Protein AF-A0A2G5SRI3-F1 (afdb_monomer_lite)

pLDDT: mean 70.58, std 17.35, range [38.19, 96.06]

Radius of gyration: 27.41 Å; chains: 1; bounding box: 46×34×73 Å

Organism: NCBI:txid1611254

Sequence (101 aa):
MFGSMLINTPIVSVFPIVNSIFPPIFFVPFVFTQVVFGIYLYRHMPETRGLAVYDIIESMDKEVESRAASIIDEKLPLIRNRVCQFVPFVSIKLELYRPEL

Structure (mmCIF, N/CA/C/O backbone):
data_AF-A0A2G5SRI3-F1
#
_entry.id   AF-A0A2G5SRI3-F1
#
loop_
_atom_site.group_PDB
_atom_site.id
_atom_site.type_symbol
_atom_site.label_atom_id
_atom_site.label_alt_id
_atom_site.label_comp_id
_atom_site.label_asym_id
_atom_site.label_entity_id
_atom_site.label_seq_id
_atom_site.pdbx_PDB_ins_code
_atom_site.Cartn_x
_atom_site.Cartn_y
_atom_site.Cartn_z
_atom_site.occupancy
_atom_site.B_iso_or_equiv
_atom_site.auth_seq_id
_atom_site.auth_comp_id
_atom_site.auth_asym_id
_atom_site.auth_atom_id
_atom_site.pdbx_PDB_model_num
ATOM 1 N N . MET A 1 1 ? -11.674 22.384 -12.699 1.00 60.34 1 MET A N 1
ATOM 2 C CA . MET A 1 1 ? -11.547 21.758 -14.036 1.00 60.34 1 MET A CA 1
ATOM 3 C C . MET A 1 1 ? -10.152 21.947 -14.646 1.00 60.34 1 MET A C 1
ATOM 5 O O . MET A 1 1 ? -9.566 20.967 -15.076 1.00 60.34 1 MET A O 1
ATOM 9 N N . PHE A 1 2 ? -9.561 23.150 -14.619 1.00 65.69 2 PHE A N 1
ATOM 10 C CA . PHE A 1 2 ? -8.200 23.376 -15.146 1.00 65.69 2 PHE A CA 1
ATOM 11 C C . PHE A 1 2 ? -7.070 22.746 -14.308 1.00 65.69 2 PHE A C 1
ATOM 13 O O . PHE A 1 2 ? -6.106 22.236 -14.870 1.00 65.69 2 PHE A O 1
ATOM 20 N N . GLY A 1 3 ? -7.208 22.699 -12.976 1.00 67.62 3 GLY A N 1
ATOM 21 C CA . GLY A 1 3 ? -6.209 22.069 -12.097 1.00 67.62 3 GLY A CA 1
ATOM 22 C C . GLY A 1 3 ? -6.046 20.562 -12.331 1.00 67.62 3 GLY A C 1
ATOM 23 O O . GLY A 1 3 ? -4.928 20.063 -12.385 1.00 67.62 3 GLY A O 1
ATOM 24 N N . SER A 1 4 ? -7.146 19.839 -12.568 1.00 67.81 4 SER A N 1
ATOM 25 C CA . SER A 1 4 ? -7.092 18.414 -12.915 1.00 67.81 4 SER A CA 1
ATOM 26 C C . SER A 1 4 ? -6.472 18.185 -14.293 1.00 67.81 4 SER A C 1
ATOM 28 O O . SER A 1 4 ? -5.742 17.218 -14.468 1.00 67.81 4 SER A O 1
ATOM 30 N N . MET A 1 5 ? -6.697 19.068 -15.269 1.00 68.25 5 MET A N 1
ATOM 31 C CA . MET A 1 5 ? -6.026 18.974 -16.572 1.00 68.25 5 MET A CA 1
ATOM 32 C C . MET A 1 5 ? -4.512 19.185 -16.437 1.00 68.25 5 MET A C 1
ATOM 34 O O . MET A 1 5 ? -3.747 18.383 -16.962 1.00 68.25 5 MET A O 1
ATOM 38 N N . LEU A 1 6 ? -4.067 20.179 -15.664 1.00 70.81 6 LEU A N 1
ATOM 39 C CA . LEU A 1 6 ? -2.641 20.447 -15.423 1.00 70.81 6 LEU A CA 1
ATOM 40 C C . LEU A 1 6 ? -1.897 19.274 -14.772 1.00 70.81 6 LEU A C 1
ATOM 42 O O . LEU A 1 6 ? -0.752 19.017 -15.126 1.00 70.81 6 LEU A O 1
ATOM 46 N N . ILE A 1 7 ? -2.546 18.546 -13.861 1.00 71.88 7 ILE A N 1
ATOM 47 C CA . ILE A 1 7 ? -1.942 17.388 -13.183 1.00 71.88 7 ILE A CA 1
ATOM 48 C C . ILE A 1 7 ? -1.926 16.152 -14.096 1.00 71.88 7 ILE A C 1
ATOM 50 O O . ILE A 1 7 ? -0.952 15.406 -14.107 1.00 71.88 7 ILE A O 1
ATOM 54 N N . ASN A 1 8 ? -2.976 15.942 -14.895 1.00 71.75 8 ASN A N 1
ATOM 55 C CA . ASN A 1 8 ? -3.091 14.751 -15.743 1.00 71.75 8 ASN A CA 1
ATOM 56 C C . ASN A 1 8 ? -2.276 14.843 -17.045 1.00 71.75 8 ASN A C 1
ATOM 58 O O . ASN A 1 8 ? -1.768 13.831 -17.523 1.00 71.75 8 ASN A O 1
ATOM 62 N N . THR A 1 9 ? -2.111 16.041 -17.612 1.00 75.62 9 THR A N 1
ATOM 63 C CA . THR A 1 9 ? -1.392 16.247 -18.884 1.00 75.62 9 THR A CA 1
ATOM 64 C C . THR A 1 9 ? 0.059 15.734 -18.877 1.00 75.62 9 THR A C 1
ATOM 66 O O . THR A 1 9 ? 0.416 15.017 -19.812 1.00 75.62 9 THR A O 1
ATOM 69 N N . PRO A 1 10 ? 0.905 16.023 -17.864 1.00 74.75 10 PRO A N 1
ATOM 70 C CA . PRO A 1 10 ? 2.279 15.517 -17.840 1.00 74.75 10 PRO A CA 1
ATOM 71 C C . PRO A 1 10 ? 2.344 13.998 -17.643 1.00 74.75 10 PRO A C 1
ATOM 73 O O . PRO A 1 10 ? 3.248 13.351 -18.156 1.00 74.75 10 PRO A O 1
ATOM 76 N N . ILE A 1 11 ? 1.376 13.403 -16.942 1.00 75.69 11 ILE A N 1
ATOM 77 C CA . ILE A 1 11 ? 1.328 11.951 -16.729 1.00 75.69 11 ILE A CA 1
ATOM 78 C C . ILE A 1 11 ? 1.057 11.240 -18.058 1.00 75.69 11 ILE A C 1
ATOM 80 O O . ILE A 1 11 ? 1.763 10.298 -18.414 1.00 75.69 11 ILE A O 1
ATOM 84 N N . VAL A 1 12 ? 0.075 11.726 -18.821 1.00 77.75 12 VAL A N 1
ATOM 85 C CA . VAL A 1 12 ? -0.308 11.138 -20.113 1.00 77.75 12 VAL A CA 1
ATOM 86 C C . VAL A 1 12 ? 0.789 11.319 -21.168 1.00 77.75 12 VAL A C 1
ATOM 88 O O . VAL A 1 12 ? 0.994 10.423 -21.984 1.00 77.75 12 VAL A O 1
ATOM 91 N N . SER A 1 13 ? 1.527 12.435 -21.149 1.00 81.31 13 SER A N 1
ATOM 92 C CA . SER A 1 13 ? 2.602 12.683 -22.119 1.00 81.31 13 SER A CA 1
ATOM 93 C C . SER A 1 13 ? 3.910 11.952 -21.798 1.00 81.31 13 SER A C 1
ATOM 95 O O . SER A 1 13 ? 4.615 11.541 -22.718 1.00 81.31 13 SER A O 1
ATOM 97 N N . VAL A 1 14 ? 4.236 11.747 -20.517 1.00 81.44 14 VAL A N 1
ATOM 98 C CA . VAL A 1 14 ? 5.482 11.085 -20.085 1.00 81.44 14 VAL A CA 1
ATOM 99 C C . VAL A 1 14 ? 5.357 9.559 -20.089 1.00 81.44 14 VAL A C 1
ATOM 101 O O . VAL A 1 14 ? 6.333 8.860 -20.366 1.00 81.44 14 VAL A O 1
ATOM 104 N N . PHE A 1 15 ? 4.157 9.025 -19.846 1.00 81.12 15 PHE A N 1
ATOM 105 C CA . PHE A 1 15 ? 3.892 7.585 -19.834 1.00 81.12 15 PHE A CA 1
ATOM 106 C C . PHE A 1 15 ? 4.417 6.811 -21.064 1.00 81.12 15 PHE A C 1
ATOM 108 O O . PHE A 1 15 ? 5.129 5.825 -20.858 1.00 81.12 15 PHE A O 1
ATOM 115 N N . PRO A 1 16 ? 4.152 7.216 -22.326 1.00 81.56 16 PRO A N 1
ATOM 116 C CA . PRO A 1 16 ? 4.650 6.477 -23.490 1.00 81.56 16 PRO A CA 1
ATOM 117 C C . PRO A 1 16 ? 6.183 6.430 -23.561 1.00 81.56 16 PRO A C 1
ATOM 119 O O . PRO A 1 16 ? 6.739 5.424 -23.996 1.00 81.56 16 PRO A O 1
ATOM 122 N N . ILE A 1 17 ? 6.873 7.471 -23.082 1.00 81.75 17 ILE A N 1
ATOM 123 C CA . ILE A 1 17 ? 8.340 7.530 -23.052 1.00 81.75 17 ILE A CA 1
ATOM 124 C C . ILE A 1 17 ? 8.878 6.522 -22.031 1.00 81.75 17 ILE A C 1
ATOM 126 O O . ILE A 1 17 ? 9.717 5.689 -22.368 1.00 81.75 17 ILE A O 1
ATOM 130 N N . VAL A 1 18 ? 8.349 6.530 -20.806 1.00 78.69 18 VAL A N 1
ATOM 131 C CA . VAL A 1 18 ? 8.767 5.594 -19.746 1.00 78.69 18 VAL A CA 1
ATOM 132 C C . VAL A 1 18 ? 8.481 4.144 -20.143 1.00 78.69 18 VAL A C 1
ATOM 134 O O . VAL A 1 18 ? 9.340 3.277 -19.978 1.00 78.69 18 VAL A O 1
ATOM 137 N N . ASN A 1 19 ? 7.312 3.890 -20.734 1.00 80.31 19 ASN A N 1
ATOM 138 C CA . ASN A 1 19 ? 6.924 2.563 -21.206 1.00 80.31 19 ASN A CA 1
ATOM 139 C C . ASN A 1 19 ? 7.815 2.056 -22.355 1.00 80.31 19 ASN A C 1
ATOM 141 O O . ASN A 1 19 ? 8.017 0.854 -22.483 1.00 80.31 19 ASN A O 1
ATOM 145 N N . SER A 1 20 ? 8.374 2.953 -23.174 1.00 82.12 20 SER A N 1
ATOM 146 C CA . SER A 1 20 ? 9.299 2.575 -24.252 1.00 82.12 20 SER A CA 1
ATOM 147 C C . SER A 1 20 ? 10.698 2.193 -23.750 1.00 82.12 20 SER A C 1
ATOM 149 O O . SER A 1 20 ? 11.358 1.360 -24.365 1.00 82.12 20 SER A O 1
ATOM 151 N N . ILE A 1 21 ? 11.135 2.765 -22.621 1.00 83.38 21 ILE A N 1
ATOM 152 C CA . ILE A 1 21 ? 12.464 2.525 -22.035 1.00 83.38 21 ILE A CA 1
ATOM 153 C C . ILE A 1 21 ? 12.453 1.279 -21.135 1.00 83.38 21 ILE A C 1
ATOM 155 O O . ILE A 1 21 ? 13.428 0.531 -21.115 1.00 83.38 21 ILE A O 1
ATOM 159 N N . PHE A 1 22 ? 11.351 1.029 -20.415 1.00 79.50 22 PHE A N 1
ATOM 160 C CA . PHE A 1 22 ? 11.231 -0.076 -19.452 1.00 79.50 22 PHE A CA 1
ATOM 161 C C . PHE A 1 22 ? 9.998 -0.987 -19.653 1.00 79.50 22 PHE A C 1
ATOM 163 O O . PHE A 1 22 ? 9.248 -1.224 -18.695 1.00 79.50 22 PHE A O 1
ATOM 170 N N . PRO A 1 23 ? 9.753 -1.552 -20.848 1.00 72.12 23 PRO A N 1
ATOM 171 C CA . PRO A 1 23 ? 8.698 -2.552 -20.999 1.00 72.12 23 PRO A CA 1
ATOM 172 C C . PRO A 1 23 ? 9.153 -3.903 -20.410 1.00 72.12 23 PRO A C 1
ATOM 174 O O . PRO A 1 23 ? 10.345 -4.209 -20.460 1.00 72.12 23 PRO A O 1
ATOM 177 N N . PRO A 1 24 ? 8.276 -4.796 -19.906 1.00 70.19 24 PRO A N 1
ATOM 178 C CA . PRO A 1 24 ? 7.068 -4.633 -19.075 1.00 70.19 24 PRO A CA 1
ATOM 179 C C . PRO A 1 24 ? 7.384 -4.410 -17.574 1.00 70.19 24 PRO A C 1
ATOM 181 O O . PRO A 1 24 ? 6.497 -4.448 -16.720 1.00 70.19 24 PRO A O 1
ATOM 184 N N . ILE A 1 25 ? 8.661 -4.216 -17.232 1.00 82.31 25 ILE A N 1
ATOM 185 C CA . ILE A 1 25 ? 9.166 -4.194 -15.850 1.00 82.31 25 ILE A CA 1
ATOM 186 C C . ILE A 1 25 ? 8.607 -3.010 -15.048 1.00 82.31 25 ILE A C 1
ATOM 188 O O . ILE A 1 25 ? 8.434 -3.124 -13.836 1.00 82.31 25 ILE A O 1
ATOM 192 N N . PHE A 1 26 ? 8.240 -1.909 -15.712 1.00 83.62 26 PHE A N 1
ATOM 193 C CA . PHE A 1 26 ? 7.600 -0.755 -15.072 1.00 83.62 26 PHE A CA 1
ATOM 194 C C . PHE A 1 26 ? 6.370 -1.122 -14.216 1.00 83.62 26 PHE A C 1
ATOM 196 O O . PHE A 1 26 ? 6.110 -0.480 -13.200 1.00 83.62 26 PHE A O 1
ATOM 203 N N . PHE A 1 27 ? 5.634 -2.180 -14.574 1.00 85.31 27 PHE A N 1
ATOM 204 C CA . PHE A 1 27 ? 4.430 -2.604 -13.853 1.00 85.31 27 PHE A CA 1
ATOM 205 C C . PHE A 1 27 ? 4.710 -3.472 -12.620 1.00 85.31 27 PHE A C 1
ATOM 207 O O . PHE A 1 27 ? 3.836 -3.618 -11.767 1.00 85.31 27 PHE A O 1
ATOM 214 N N . VAL A 1 28 ? 5.917 -4.025 -12.481 1.00 88.75 28 VAL A N 1
ATOM 215 C CA . VAL A 1 28 ? 6.298 -4.910 -11.367 1.00 88.75 28 VAL A CA 1
ATOM 216 C C . VAL A 1 28 ? 6.037 -4.296 -9.985 1.00 88.75 28 VAL A C 1
ATOM 218 O O . VAL A 1 28 ? 5.406 -4.973 -9.171 1.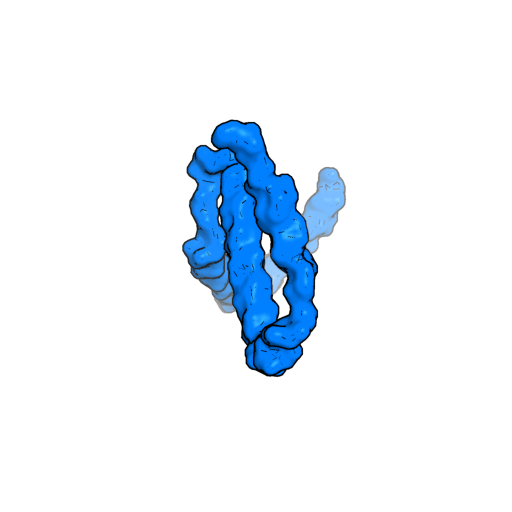00 88.75 28 VAL A O 1
ATOM 221 N N . PRO A 1 29 ? 6.431 -3.041 -9.681 1.00 89.62 29 PRO A N 1
ATOM 222 C CA . PRO A 1 29 ? 6.120 -2.447 -8.382 1.00 89.62 29 PRO A CA 1
ATOM 223 C C . PRO A 1 29 ? 4.613 -2.298 -8.143 1.00 89.62 29 PRO A C 1
ATOM 225 O O . PRO A 1 29 ? 4.171 -2.477 -7.014 1.00 89.62 29 PRO A O 1
ATOM 228 N N . PHE A 1 30 ? 3.813 -2.029 -9.180 1.00 89.75 30 PHE A N 1
ATOM 229 C CA . PHE A 1 30 ? 2.354 -1.925 -9.055 1.00 89.75 30 PHE A CA 1
ATOM 230 C C . PHE A 1 30 ? 1.702 -3.278 -8.769 1.00 89.75 30 PHE A C 1
ATOM 232 O O . PHE A 1 30 ? 0.831 -3.377 -7.911 1.00 89.75 30 PHE A O 1
ATOM 239 N N . VAL A 1 31 ? 2.153 -4.336 -9.445 1.00 92.69 31 VAL A N 1
ATOM 240 C CA . VAL A 1 31 ? 1.679 -5.699 -9.172 1.00 92.69 31 VAL A CA 1
ATOM 241 C C . VAL A 1 31 ? 2.072 -6.116 -7.756 1.00 92.69 31 VAL A C 1
ATOM 243 O O . VAL A 1 31 ? 1.252 -6.662 -7.020 1.00 92.69 31 VAL A O 1
ATOM 246 N N . PHE A 1 32 ? 3.303 -5.813 -7.340 1.00 94.62 32 PHE A N 1
ATOM 247 C CA . PHE A 1 32 ? 3.775 -6.119 -5.995 1.00 94.62 32 PHE A CA 1
ATOM 248 C C . PHE A 1 32 ? 2.949 -5.402 -4.923 1.00 94.62 32 PHE A C 1
ATOM 250 O O . PHE A 1 32 ? 2.470 -6.046 -3.990 1.00 94.62 32 PHE A O 1
ATOM 257 N N . THR A 1 33 ? 2.727 -4.092 -5.064 1.00 95.12 33 THR A N 1
ATOM 258 C CA . THR A 1 33 ? 1.903 -3.346 -4.106 1.00 95.12 33 THR A CA 1
ATOM 259 C C . THR A 1 33 ? 0.471 -3.862 -4.100 1.00 95.12 33 THR A C 1
ATOM 261 O O . THR A 1 33 ? -0.070 -4.074 -3.022 1.00 95.12 33 THR A O 1
ATOM 264 N N . GLN A 1 34 ? -0.126 -4.157 -5.256 1.00 93.00 34 GLN A N 1
ATOM 265 C CA . GLN A 1 34 ? -1.478 -4.712 -5.328 1.00 93.00 34 GLN A CA 1
ATOM 266 C C . GLN A 1 34 ? -1.604 -6.047 -4.581 1.00 93.00 34 GLN A C 1
ATOM 268 O O . GLN A 1 34 ? -2.578 -6.249 -3.857 1.00 93.00 34 GLN A O 1
ATOM 273 N N . VAL A 1 35 ? -0.618 -6.940 -4.706 1.00 96.06 35 VAL A N 1
ATOM 274 C CA . VAL A 1 35 ? -0.605 -8.215 -3.973 1.00 96.06 35 VAL A CA 1
ATOM 275 C C . VAL A 1 35 ? -0.443 -7.978 -2.471 1.00 96.06 35 VAL A C 1
ATOM 277 O O . VAL A 1 35 ? -1.211 -8.529 -1.683 1.00 96.06 35 VAL A O 1
ATOM 280 N N . VAL A 1 36 ? 0.503 -7.128 -2.061 1.00 95.94 36 VAL A N 1
ATOM 281 C CA . VAL A 1 36 ? 0.738 -6.814 -0.641 1.00 95.94 36 VAL A CA 1
ATOM 282 C C . VAL A 1 36 ? -0.496 -6.173 -0.005 1.00 95.94 36 VAL A C 1
ATOM 284 O O . VAL A 1 36 ? -0.942 -6.624 1.048 1.00 95.94 36 VAL A O 1
ATOM 287 N N . PHE A 1 37 ? -1.088 -5.168 -0.653 1.00 95.44 37 PHE A N 1
ATOM 288 C CA . PHE A 1 37 ? -2.307 -4.518 -0.176 1.00 95.44 37 PHE A CA 1
ATOM 289 C C . PHE A 1 37 ? -3.502 -5.470 -0.183 1.00 95.44 37 PHE A C 1
ATOM 291 O O . PHE A 1 37 ? -4.274 -5.463 0.771 1.00 95.44 37 PHE A O 1
ATOM 298 N N . GLY A 1 38 ? -3.640 -6.321 -1.201 1.00 93.38 3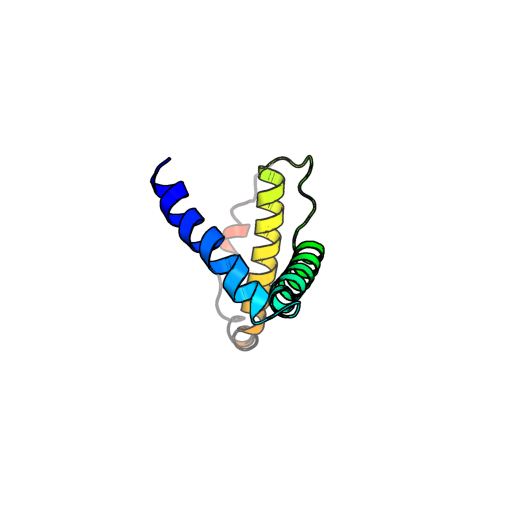8 GLY A N 1
ATOM 299 C CA . GLY A 1 38 ? -4.703 -7.323 -1.257 1.00 93.38 38 GLY A CA 1
ATOM 300 C C . GLY A 1 38 ? -4.638 -8.297 -0.081 1.00 93.38 38 GLY A C 1
ATOM 301 O O . GLY A 1 38 ? -5.638 -8.508 0.601 1.00 93.38 38 GLY A O 1
ATOM 302 N N . ILE A 1 39 ? -3.448 -8.832 0.214 1.00 94.31 39 ILE A N 1
ATOM 303 C CA . ILE A 1 39 ? -3.231 -9.722 1.366 1.00 94.31 39 ILE A CA 1
ATOM 304 C C . ILE A 1 39 ? -3.463 -8.975 2.684 1.00 94.31 39 ILE A C 1
ATOM 306 O O . ILE A 1 39 ? -4.094 -9.509 3.598 1.00 94.31 39 ILE A O 1
ATOM 310 N N . TYR A 1 40 ? -2.966 -7.742 2.791 1.00 93.94 40 TYR A N 1
ATOM 311 C CA . TYR A 1 40 ? -3.128 -6.922 3.986 1.00 93.94 40 TYR A CA 1
ATOM 312 C C . TYR A 1 40 ? -4.606 -6.676 4.301 1.00 93.94 40 TYR A C 1
ATOM 314 O O . TYR A 1 40 ? -5.047 -6.976 5.411 1.00 93.94 40 TYR A O 1
ATOM 322 N N . LEU A 1 41 ? -5.369 -6.198 3.313 1.00 91.12 41 LEU A N 1
ATOM 323 C CA . LEU A 1 41 ? -6.798 -5.925 3.449 1.00 91.12 41 LEU A CA 1
ATOM 324 C C . LEU A 1 41 ? -7.579 -7.200 3.744 1.00 91.12 41 LEU A C 1
ATOM 326 O O . LEU A 1 41 ? -8.389 -7.197 4.661 1.00 91.12 41 LEU A O 1
ATOM 330 N N . TYR A 1 42 ? -7.279 -8.306 3.058 1.00 89.06 42 TYR A N 1
ATOM 331 C CA . TYR A 1 42 ? -7.924 -9.590 3.335 1.00 89.06 42 TYR A CA 1
ATOM 332 C C . TYR A 1 42 ? -7.775 -10.026 4.800 1.00 89.06 42 TYR A C 1
ATOM 334 O O . TYR A 1 42 ? -8.678 -10.633 5.366 1.00 89.06 42 TYR A O 1
ATOM 342 N N . ARG A 1 43 ? -6.633 -9.725 5.428 1.00 88.44 43 ARG A N 1
ATOM 343 C CA . ARG A 1 43 ? -6.368 -10.133 6.811 1.00 88.44 43 ARG A CA 1
ATOM 344 C C . ARG A 1 43 ? -6.822 -9.117 7.862 1.00 88.44 43 ARG A C 1
ATOM 346 O O . ARG A 1 43 ? -7.118 -9.531 8.976 1.00 88.44 43 ARG A O 1
ATOM 353 N N . HIS A 1 44 ? -6.814 -7.824 7.546 1.00 85.75 44 HIS A N 1
ATOM 354 C CA . HIS A 1 44 ? -6.995 -6.753 8.538 1.00 85.75 44 HIS A CA 1
ATOM 355 C C . HIS A 1 44 ? -8.289 -5.960 8.365 1.00 85.7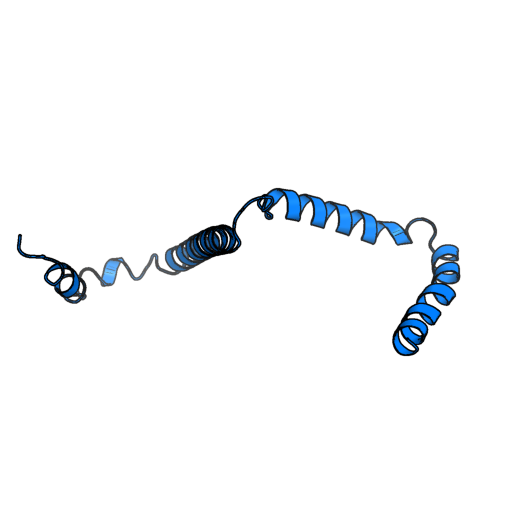5 44 HIS A C 1
ATOM 357 O O . HIS A 1 44 ? -8.638 -5.200 9.261 1.00 85.75 44 HIS A O 1
ATOM 363 N N . MET A 1 45 ? -8.981 -6.088 7.232 1.00 86.50 45 MET A N 1
ATOM 364 C CA . MET A 1 45 ? -10.224 -5.367 6.988 1.00 86.50 45 MET A CA 1
ATOM 365 C C . MET A 1 45 ? -11.412 -6.311 7.218 1.00 86.50 45 MET A C 1
ATOM 367 O O . MET A 1 45 ? -11.638 -7.202 6.396 1.00 86.50 45 MET A O 1
ATOM 371 N N . PRO A 1 46 ? -12.164 -6.155 8.324 1.00 80.56 46 PRO A N 1
ATOM 372 C CA . PRO A 1 46 ? -13.378 -6.929 8.539 1.00 80.56 46 PRO A CA 1
ATOM 373 C C . PRO A 1 46 ? -14.463 -6.521 7.532 1.00 80.56 46 PRO A C 1
ATOM 375 O O . PRO A 1 46 ? -14.497 -5.389 7.048 1.00 80.56 46 PRO A O 1
ATOM 378 N N . GLU A 1 47 ? -15.365 -7.450 7.220 1.00 82.81 47 GLU A N 1
ATOM 379 C CA . GLU A 1 47 ? -16.524 -7.183 6.366 1.00 82.81 47 GLU A CA 1
ATOM 380 C C . GLU A 1 47 ? -17.467 -6.195 7.068 1.00 82.81 47 GLU A C 1
ATOM 382 O O . GLU A 1 47 ? -17.991 -6.480 8.143 1.00 82.81 47 GLU A O 1
ATOM 387 N N . THR A 1 48 ? -17.690 -5.030 6.459 1.00 87.31 48 THR A N 1
ATOM 388 C CA . THR A 1 48 ? -18.526 -3.956 7.025 1.00 87.31 48 THR A CA 1
ATOM 389 C C . THR A 1 48 ? -19.911 -3.869 6.387 1.00 87.31 48 THR A C 1
ATOM 391 O O . THR A 1 48 ? -20.735 -3.042 6.784 1.00 87.31 48 THR A O 1
ATOM 394 N N . ARG A 1 49 ? -20.209 -4.709 5.386 1.00 83.69 49 ARG A N 1
ATOM 395 C CA . ARG A 1 49 ? -21.473 -4.639 4.652 1.00 83.69 49 ARG A CA 1
ATOM 396 C C . ARG A 1 49 ? -22.664 -5.014 5.535 1.00 83.69 49 ARG A C 1
ATOM 398 O O . ARG A 1 49 ? -22.790 -6.149 5.980 1.00 83.69 49 ARG A O 1
ATOM 405 N N . GLY A 1 50 ? -23.594 -4.071 5.690 1.00 80.69 50 GLY A N 1
ATOM 406 C CA . GLY A 1 50 ? -24.855 -4.272 6.415 1.00 80.69 50 GLY A CA 1
ATOM 407 C C . GLY A 1 50 ? -24.773 -4.021 7.921 1.00 80.69 50 GLY A C 1
ATOM 408 O O . GLY A 1 50 ? -25.783 -4.180 8.600 1.00 80.69 50 GLY A O 1
ATOM 409 N N . LEU A 1 51 ? -23.610 -3.604 8.431 1.00 81.94 51 LEU A N 1
ATOM 410 C CA . LEU A 1 51 ? -23.447 -3.180 9.819 1.00 81.94 51 LEU A CA 1
ATOM 411 C C . LEU A 1 51 ? -23.788 -1.695 9.972 1.00 81.94 51 LEU A C 1
ATOM 413 O O . LEU A 1 51 ? -23.499 -0.879 9.091 1.00 81.94 51 LEU A O 1
ATOM 417 N N . ALA A 1 52 ? -24.399 -1.339 11.102 1.00 83.88 52 ALA A N 1
ATOM 418 C CA . ALA A 1 52 ? -24.569 0.057 11.468 1.00 83.88 52 ALA A CA 1
ATOM 419 C C . ALA A 1 52 ? -23.201 0.678 11.794 1.00 83.88 52 ALA A C 1
ATOM 421 O O . ALA A 1 52 ? -22.304 0.011 12.306 1.00 83.88 52 ALA A O 1
ATOM 422 N N . VAL A 1 53 ? -23.041 1.976 11.522 1.00 81.94 53 VAL A N 1
ATOM 423 C CA . VAL A 1 53 ? -21.756 2.679 11.706 1.00 81.94 53 VAL A CA 1
ATOM 424 C C . VAL A 1 53 ? -21.246 2.577 13.150 1.00 81.94 53 VAL A C 1
ATOM 426 O O . VAL A 1 53 ? -20.047 2.417 13.360 1.00 81.94 53 VAL A O 1
ATOM 429 N N . TYR A 1 54 ? -22.149 2.616 14.136 1.00 82.62 54 TYR A N 1
ATOM 430 C CA . TYR A 1 54 ? -21.804 2.503 15.557 1.00 82.62 54 TYR A CA 1
ATOM 431 C C . TYR A 1 54 ? -21.202 1.141 15.916 1.00 82.62 54 TYR A C 1
ATOM 433 O O . TYR A 1 54 ? -20.196 1.099 16.618 1.00 82.62 54 TYR A O 1
ATOM 441 N N . ASP A 1 55 ? -21.747 0.056 15.365 1.00 79.00 55 ASP A N 1
ATOM 442 C CA . ASP A 1 55 ? -21.253 -1.301 15.623 1.00 79.00 55 ASP A CA 1
ATOM 443 C C . ASP A 1 55 ? -19.845 -1.500 15.038 1.00 79.00 55 ASP A C 1
ATOM 445 O O . ASP A 1 55 ? -18.998 -2.167 15.632 1.00 79.00 55 ASP A O 1
ATOM 449 N N . ILE A 1 56 ? -19.567 -0.874 13.886 1.00 84.00 56 ILE A N 1
ATOM 450 C CA . ILE A 1 56 ? -18.241 -0.899 13.255 1.00 84.00 56 ILE A CA 1
ATOM 451 C C . ILE A 1 56 ? -17.221 -0.194 14.156 1.00 84.00 56 ILE A C 1
ATOM 453 O O . ILE A 1 56 ? -16.181 -0.777 14.460 1.00 84.00 56 ILE A O 1
ATOM 457 N N . ILE A 1 57 ? -17.524 1.025 14.615 1.00 84.81 57 ILE A N 1
ATOM 458 C CA . ILE A 1 57 ? -16.617 1.810 15.469 1.00 84.81 57 ILE A CA 1
ATOM 459 C C . ILE A 1 57 ? -16.353 1.075 16.784 1.00 84.81 57 ILE A C 1
ATOM 461 O O . ILE A 1 57 ? -15.197 0.916 17.162 1.00 84.81 57 ILE A O 1
ATOM 465 N N . GLU A 1 58 ? -17.390 0.540 17.433 1.00 85.00 58 GLU A N 1
ATOM 466 C CA . GLU A 1 58 ? -17.226 -0.200 18.687 1.00 85.00 58 GLU A CA 1
ATOM 467 C C . GLU A 1 58 ? -16.351 -1.454 18.509 1.00 85.00 58 GLU A C 1
ATOM 469 O O . GLU A 1 58 ? -15.531 -1.775 19.372 1.00 85.00 58 GLU A O 1
ATOM 474 N N . SER A 1 59 ? -16.491 -2.163 17.383 1.00 80.62 59 SER A N 1
ATOM 475 C CA . SER A 1 59 ? -15.652 -3.329 17.085 1.00 80.62 59 SER A CA 1
ATOM 476 C C . SER A 1 59 ? -14.185 -2.956 16.835 1.00 80.62 59 SER A C 1
ATOM 478 O O . SER A 1 59 ? -13.285 -3.661 17.293 1.00 80.62 59 SER A O 1
ATOM 480 N N . MET A 1 60 ? -13.940 -1.823 16.169 1.00 81.00 60 MET A N 1
ATOM 481 C CA . MET A 1 60 ? -12.596 -1.316 15.900 1.00 81.00 60 MET A CA 1
ATOM 482 C C . MET A 1 60 ? -11.919 -0.795 17.171 1.00 81.00 60 MET A C 1
ATOM 484 O O . MET A 1 60 ? -10.756 -1.116 17.412 1.00 81.00 60 MET A O 1
ATOM 488 N N . ASP A 1 61 ? -12.642 -0.046 18.006 1.00 82.62 61 ASP A N 1
ATOM 489 C CA . ASP A 1 61 ? -12.122 0.498 19.263 1.00 82.62 61 ASP A CA 1
ATOM 490 C C . ASP A 1 61 ? -11.695 -0.626 20.213 1.00 82.62 61 ASP A C 1
ATOM 492 O O . ASP A 1 61 ? -10.579 -0.604 20.732 1.00 82.62 61 ASP A O 1
ATOM 496 N N . LYS A 1 62 ? -12.510 -1.682 20.353 1.00 79.94 62 LYS A N 1
ATOM 497 C CA . LYS A 1 62 ? -12.153 -2.867 21.155 1.00 79.94 62 LYS A CA 1
ATOM 498 C C . LYS A 1 62 ? -10.891 -3.566 20.649 1.00 79.94 62 LYS A C 1
ATOM 500 O O . LYS A 1 62 ? -10.068 -4.023 21.445 1.00 79.94 62 LYS A O 1
ATOM 505 N N . GLU A 1 63 ? -10.712 -3.663 19.332 1.00 78.62 63 GLU A N 1
ATOM 506 C CA . GLU A 1 63 ? -9.515 -4.273 18.751 1.00 78.62 63 GLU A CA 1
ATOM 507 C C . GLU A 1 63 ? -8.265 -3.419 19.023 1.00 78.62 63 GLU A C 1
ATOM 509 O O . GLU A 1 63 ? -7.223 -3.950 19.420 1.00 78.62 63 GLU A O 1
ATOM 514 N N . VAL A 1 64 ? -8.368 -2.096 18.881 1.00 76.44 64 VAL A N 1
ATOM 515 C CA . VAL A 1 64 ? -7.280 -1.154 19.184 1.00 76.44 64 VAL A CA 1
ATOM 516 C C . VAL A 1 64 ? -6.919 -1.182 20.671 1.00 76.44 64 VAL A C 1
ATOM 518 O O . VAL A 1 64 ? -5.735 -1.272 21.004 1.00 76.44 64 VAL A O 1
ATOM 521 N N . GLU A 1 65 ? -7.910 -1.184 21.562 1.00 72.62 65 GLU A N 1
ATOM 522 C CA . GLU A 1 65 ? -7.709 -1.296 23.009 1.00 72.62 65 GLU A CA 1
ATOM 523 C C . GLU A 1 65 ? -7.008 -2.603 23.390 1.00 72.62 65 GLU A C 1
ATOM 525 O O . GLU A 1 65 ? -6.080 -2.590 24.199 1.00 72.62 65 GLU A O 1
ATOM 530 N N . SER A 1 66 ? -7.379 -3.725 22.765 1.00 68.25 66 SER A N 1
ATOM 531 C CA . SER A 1 66 ? -6.755 -5.027 23.035 1.00 68.25 66 SER A CA 1
ATOM 532 C C . SER A 1 66 ? -5.263 -5.056 22.674 1.00 68.25 66 SER A C 1
ATOM 534 O O . SER A 1 66 ? -4.445 -5.600 23.419 1.00 68.25 66 SER A O 1
ATOM 536 N N . ARG A 1 67 ? -4.888 -4.401 21.567 1.00 65.12 67 ARG A N 1
ATOM 537 C CA . ARG A 1 67 ? -3.495 -4.277 21.11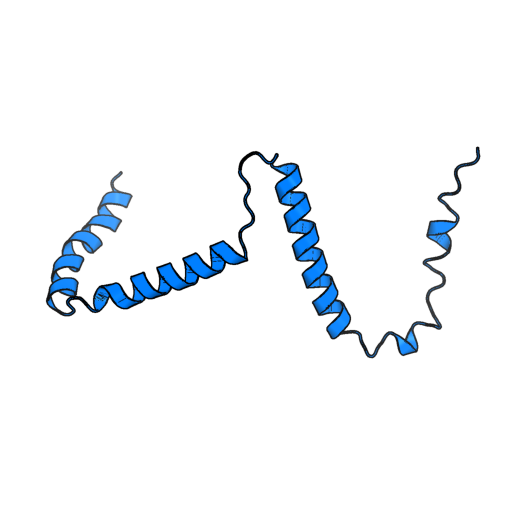0 1.00 65.12 67 ARG A CA 1
ATOM 538 C C . ARG A 1 67 ? -2.708 -3.279 21.957 1.00 65.12 67 ARG A C 1
ATOM 540 O O . ARG A 1 67 ? -1.533 -3.498 22.247 1.00 65.12 67 ARG A O 1
ATOM 547 N N . ALA A 1 68 ? -3.341 -2.188 22.382 1.00 66.69 68 ALA A N 1
ATOM 548 C CA . ALA A 1 68 ? -2.725 -1.231 23.294 1.00 66.69 68 ALA A CA 1
ATOM 549 C C . ALA A 1 68 ? -2.462 -1.867 24.669 1.00 66.69 68 ALA A C 1
ATOM 551 O O . ALA A 1 68 ? -1.377 -1.700 25.225 1.00 66.69 68 ALA A O 1
ATOM 552 N N . ALA A 1 69 ? -3.405 -2.661 25.182 1.00 60.12 69 ALA A N 1
ATOM 553 C CA . ALA A 1 69 ? -3.264 -3.378 26.443 1.00 60.12 69 ALA A CA 1
ATOM 554 C C . ALA A 1 69 ? -2.115 -4.400 26.413 1.00 60.12 69 ALA A C 1
ATOM 556 O O . ALA A 1 69 ? -1.350 -4.460 27.374 1.00 60.12 69 ALA A O 1
ATOM 557 N N . SER A 1 70 ? -1.921 -5.139 25.311 1.00 59.34 70 SER A N 1
ATOM 558 C CA . SER A 1 70 ? -0.786 -6.070 25.187 1.00 59.34 70 SER A CA 1
ATOM 559 C C . SER A 1 70 ? 0.573 -5.362 25.168 1.00 59.34 70 SER A C 1
ATOM 561 O O . SER A 1 70 ? 1.529 -5.854 25.759 1.00 59.34 70 SER A O 1
ATOM 563 N N . ILE A 1 71 ? 0.662 -4.181 24.545 1.00 58.03 71 ILE A N 1
ATOM 564 C CA . ILE A 1 71 ? 1.900 -3.381 24.513 1.00 58.03 71 ILE A CA 1
ATOM 565 C C . ILE A 1 71 ? 2.216 -2.804 25.903 1.00 58.03 71 ILE A C 1
ATOM 567 O O . ILE A 1 71 ? 3.380 -2.697 26.295 1.00 58.03 71 ILE A O 1
ATOM 571 N N . ILE A 1 72 ? 1.181 -2.429 26.660 1.00 56.34 72 ILE A N 1
ATOM 572 C CA . ILE A 1 72 ? 1.318 -1.937 28.034 1.00 56.34 72 ILE A CA 1
ATOM 573 C C . ILE A 1 72 ? 1.755 -3.076 28.967 1.00 56.34 72 ILE A C 1
ATOM 575 O O . ILE A 1 72 ? 2.673 -2.872 29.759 1.00 56.34 72 ILE A O 1
ATOM 579 N N . ASP A 1 73 ? 1.168 -4.270 28.848 1.00 54.56 73 ASP A N 1
ATOM 580 C CA . ASP A 1 73 ? 1.518 -5.439 29.669 1.00 54.56 73 ASP A CA 1
ATOM 581 C C . ASP A 1 73 ? 2.970 -5.902 29.428 1.00 54.56 73 ASP A C 1
ATOM 583 O O . ASP A 1 73 ? 3.712 -6.142 30.383 1.00 54.56 73 ASP A O 1
ATOM 587 N N . GLU A 1 74 ? 3.443 -5.883 28.174 1.00 53.28 74 GLU A N 1
ATOM 588 C CA . GLU A 1 74 ? 4.837 -6.205 27.823 1.00 53.28 74 GLU A CA 1
ATOM 589 C C . GLU A 1 74 ? 5.853 -5.183 28.380 1.00 53.28 74 GLU A C 1
ATOM 591 O O . GLU A 1 74 ? 6.987 -5.535 28.717 1.00 53.28 74 GLU A O 1
ATOM 596 N N . LYS A 1 75 ? 5.455 -3.914 28.558 1.00 49.16 75 LYS A N 1
ATOM 597 C CA . LYS A 1 75 ? 6.288 -2.860 29.175 1.00 49.16 75 LYS A CA 1
ATOM 598 C C . LYS A 1 75 ? 6.242 -2.830 30.707 1.00 49.16 75 LYS A C 1
ATOM 600 O O . LYS A 1 75 ? 7.064 -2.138 31.313 1.00 49.16 75 LYS A O 1
ATOM 605 N N . LEU A 1 76 ? 5.332 -3.565 31.346 1.00 54.75 76 LEU A N 1
ATOM 606 C CA . LEU A 1 76 ? 5.103 -3.546 32.796 1.00 54.75 76 LEU A CA 1
ATOM 607 C C . LEU A 1 76 ? 5.412 -4.847 33.576 1.00 54.75 76 LEU A C 1
ATOM 609 O O . LEU A 1 76 ? 4.961 -4.940 34.725 1.00 54.75 76 LEU A O 1
ATOM 613 N N . PRO A 1 77 ? 6.238 -5.814 33.115 1.00 49.09 77 PRO A N 1
ATOM 614 C CA . PRO A 1 77 ? 6.447 -7.037 33.893 1.00 49.09 77 PRO A CA 1
ATOM 615 C C . PRO A 1 77 ? 7.211 -6.790 35.209 1.00 49.09 77 PRO A C 1
ATOM 617 O O . PRO A 1 77 ? 7.168 -7.619 36.115 1.00 49.09 77 PRO A O 1
ATOM 620 N N . LEU A 1 78 ? 7.883 -5.640 35.364 1.00 50.84 78 LEU A N 1
ATOM 621 C CA . LEU A 1 78 ? 8.765 -5.355 36.506 1.00 50.84 78 LEU A CA 1
ATOM 622 C C . LEU A 1 78 ? 8.142 -4.512 37.631 1.00 50.84 78 LEU A C 1
ATOM 624 O O . LEU A 1 78 ? 8.666 -4.521 38.744 1.00 50.84 78 LEU A O 1
ATOM 628 N N . ILE A 1 79 ? 7.030 -3.806 37.397 1.00 54.00 79 ILE A N 1
ATOM 629 C CA . ILE A 1 79 ? 6.438 -2.920 38.425 1.00 54.00 79 ILE A CA 1
ATOM 630 C C . ILE A 1 79 ? 5.352 -3.647 39.236 1.00 54.00 79 ILE A C 1
ATOM 632 O O . ILE A 1 79 ? 5.106 -3.305 40.394 1.00 54.00 79 ILE A O 1
ATOM 636 N N . ARG A 1 80 ? 4.764 -4.726 38.698 1.00 48.75 80 ARG A N 1
ATOM 637 C CA . ARG A 1 80 ? 3.699 -5.491 39.372 1.00 48.75 80 ARG A CA 1
ATOM 638 C C . ARG A 1 80 ? 4.130 -6.088 40.720 1.00 48.75 80 ARG A C 1
ATOM 640 O O . ARG A 1 80 ? 3.317 -6.147 41.636 1.00 48.75 80 ARG A O 1
ATOM 647 N N . ASN A 1 81 ? 5.413 -6.414 40.898 1.00 49.41 81 ASN A N 1
ATOM 648 C CA . ASN A 1 81 ? 5.934 -6.926 42.173 1.00 49.41 81 ASN A CA 1
ATOM 649 C C . ASN A 1 81 ? 6.187 -5.847 43.247 1.00 49.41 81 ASN A C 1
ATOM 651 O O . ASN A 1 81 ? 6.508 -6.191 44.381 1.00 49.41 81 ASN A O 1
ATOM 655 N N . ARG A 1 82 ? 6.030 -4.550 42.937 1.00 48.84 82 ARG A N 1
ATOM 656 C CA . ARG A 1 82 ? 6.178 -3.451 43.916 1.00 48.84 82 ARG A CA 1
ATOM 657 C C . ARG A 1 82 ? 4.859 -2.761 44.285 1.00 48.84 82 ARG A C 1
ATOM 659 O O . ARG A 1 82 ? 4.830 -2.037 45.274 1.00 48.84 82 ARG A O 1
ATOM 666 N N . VAL A 1 83 ? 3.770 -2.991 43.545 1.00 39.41 83 VAL A N 1
ATOM 667 C CA . VAL A 1 83 ? 2.488 -2.271 43.736 1.00 39.41 83 VAL A CA 1
ATOM 668 C C . VAL A 1 83 ? 1.463 -3.062 44.564 1.00 39.41 83 VAL A C 1
ATOM 670 O O . VAL A 1 83 ? 0.453 -2.502 44.979 1.00 39.41 83 VAL A O 1
ATOM 673 N N . CYS A 1 84 ? 1.762 -4.308 44.959 1.00 44.16 84 CYS A N 1
ATOM 674 C CA . CYS A 1 84 ? 0.964 -5.035 45.962 1.00 44.16 84 CYS A CA 1
ATOM 675 C C . CYS A 1 84 ? 0.972 -4.399 47.369 1.00 44.16 84 CYS A C 1
ATOM 677 O O . CYS A 1 84 ? 0.342 -4.939 48.272 1.00 44.16 84 CYS A O 1
ATOM 679 N N . GLN A 1 85 ? 1.649 -3.265 47.579 1.00 43.25 85 GLN A N 1
ATOM 680 C CA . GLN A 1 85 ? 1.650 -2.570 48.867 1.00 43.25 85 GLN A CA 1
ATOM 681 C C . GLN A 1 85 ? 0.882 -1.240 48.871 1.00 43.25 85 GLN A C 1
ATOM 683 O O . GLN A 1 85 ? 0.611 -0.724 49.950 1.00 43.25 85 GLN A O 1
ATOM 688 N N . PHE A 1 86 ? 0.509 -0.660 47.722 1.00 45.56 86 PHE A N 1
ATOM 689 C CA . PHE A 1 86 ? 0.037 0.731 47.727 1.00 45.56 86 PHE A CA 1
ATOM 690 C C . PHE A 1 86 ? -0.991 1.064 46.642 1.00 45.56 86 PHE A C 1
ATOM 692 O O . PHE A 1 86 ? -0.718 1.864 45.757 1.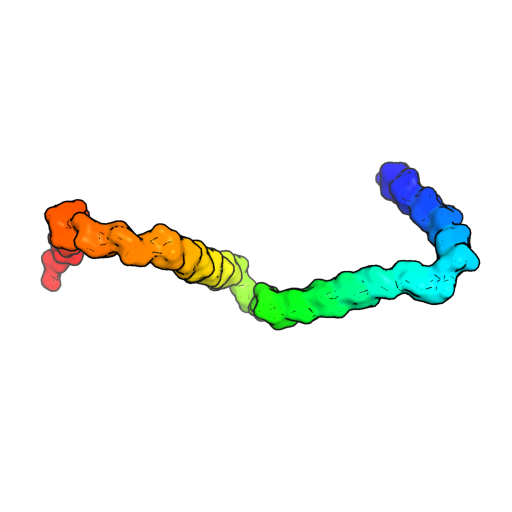00 45.56 86 PHE A O 1
ATOM 699 N N . VAL A 1 87 ? -2.210 0.521 46.743 1.00 42.22 87 VAL A N 1
ATOM 700 C CA . VAL A 1 87 ? -3.398 1.214 46.207 1.00 42.22 87 VAL A CA 1
ATOM 701 C C . VAL A 1 87 ? -4.633 0.923 47.083 1.00 42.22 87 VAL A C 1
ATOM 703 O O . VAL A 1 87 ? -5.353 -0.036 46.822 1.00 42.22 87 VAL A O 1
ATOM 706 N N . PRO A 1 88 ? -4.959 1.762 48.087 1.00 40.38 88 PRO A N 1
ATOM 707 C CA . PRO A 1 88 ? -6.252 1.717 48.785 1.00 40.38 88 PRO A CA 1
ATOM 708 C C . PRO A 1 88 ? -7.406 2.311 47.943 1.00 40.38 88 PRO A C 1
ATOM 710 O O . PRO A 1 88 ? -8.505 2.525 48.441 1.00 40.38 88 PRO A O 1
ATOM 713 N N . PHE A 1 89 ? -7.173 2.610 46.662 1.00 43.88 89 PHE A N 1
ATOM 714 C CA . PHE A 1 89 ? -8.054 3.453 45.850 1.00 43.88 89 PHE A CA 1
ATOM 715 C C . PHE A 1 89 ? -9.075 2.687 44.988 1.00 43.88 89 PHE A C 1
ATOM 717 O O . PHE A 1 89 ? -10.048 3.279 44.531 1.00 43.88 89 PHE A O 1
ATOM 724 N N . VAL A 1 90 ? -8.909 1.37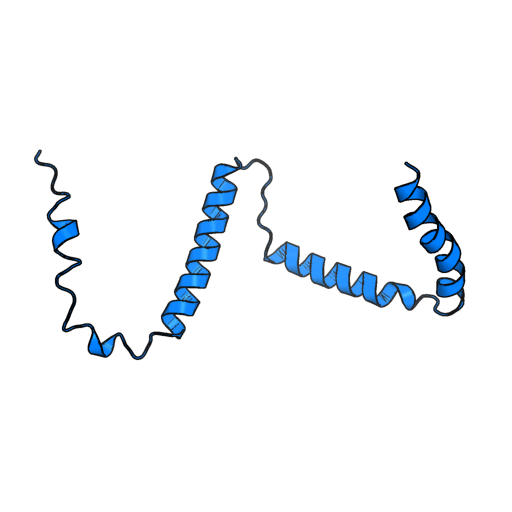2 44.786 1.00 46.97 90 VAL A N 1
ATOM 725 C CA . VAL A 1 90 ? -9.887 0.565 44.023 1.00 46.97 90 VAL A CA 1
ATOM 726 C C . VAL A 1 90 ? -11.071 0.125 44.896 1.00 46.97 90 VAL A C 1
ATOM 728 O O . VAL A 1 90 ? -12.192 0.054 44.395 1.00 46.97 90 VAL A O 1
ATOM 731 N N . SER A 1 91 ? -10.883 -0.062 46.210 1.00 38.19 91 SER A N 1
ATOM 732 C CA . SER A 1 91 ? -11.985 -0.437 47.115 1.00 38.19 91 SER A CA 1
ATOM 733 C C . SER A 1 91 ? -13.065 0.642 47.245 1.00 38.19 91 SER A C 1
ATOM 735 O O . SER A 1 91 ? -14.239 0.311 47.355 1.00 38.19 91 SER A O 1
ATOM 737 N N . ILE A 1 92 ? -12.718 1.931 47.137 1.00 47.62 92 ILE A N 1
ATOM 738 C CA . ILE A 1 92 ? -13.690 3.028 47.321 1.00 47.62 92 ILE A CA 1
ATOM 739 C C . ILE A 1 92 ? -14.735 3.064 46.191 1.00 47.62 92 ILE A C 1
ATOM 741 O O . ILE A 1 92 ? -15.868 3.489 46.408 1.00 47.62 92 ILE A O 1
ATOM 745 N N . LYS A 1 93 ? -14.402 2.578 44.986 1.00 42.84 93 LYS A N 1
ATOM 746 C CA . LYS A 1 93 ? -15.349 2.605 43.860 1.00 42.84 93 LYS A CA 1
ATOM 747 C C . LYS A 1 93 ? -16.359 1.450 43.883 1.00 42.84 93 LYS A C 1
ATOM 749 O O . LYS A 1 93 ? -17.421 1.580 43.283 1.00 42.84 93 LYS A O 1
ATOM 754 N N . LEU A 1 94 ? -16.049 0.346 44.567 1.00 47.59 94 LEU A N 1
ATOM 755 C CA . LEU A 1 94 ? -16.946 -0.812 44.686 1.00 47.59 94 LEU A CA 1
ATOM 756 C C . LEU A 1 94 ? -17.945 -0.679 45.846 1.00 47.59 94 LEU A C 1
ATOM 758 O O . LEU A 1 94 ? -19.023 -1.259 45.774 1.00 47.59 94 LEU A O 1
ATOM 762 N N . GLU A 1 95 ? -17.651 0.141 46.857 1.00 44.44 95 GLU A N 1
ATOM 763 C CA . GLU A 1 95 ? -18.590 0.432 47.953 1.00 44.44 95 GLU A CA 1
ATOM 764 C C . GLU A 1 95 ? -19.739 1.369 47.523 1.00 44.44 95 GLU A C 1
ATOM 766 O O . GLU A 1 95 ? -20.818 1.342 48.109 1.00 44.44 95 GLU A O 1
ATOM 771 N N . LEU A 1 96 ? -19.537 2.192 46.482 1.00 48.69 96 LEU A N 1
ATOM 772 C CA . LEU A 1 96 ? -20.514 3.204 46.050 1.00 48.69 96 LEU A CA 1
ATOM 773 C C . LEU A 1 96 ? -21.557 2.694 45.038 1.00 48.69 96 LEU A C 1
ATOM 775 O O . LEU A 1 96 ? -22.459 3.439 44.662 1.00 48.69 96 LEU A O 1
ATOM 779 N N . TYR A 1 97 ? -21.440 1.443 44.584 1.00 46.25 97 TYR A N 1
ATOM 780 C CA . TYR A 1 97 ? -22.411 0.790 43.698 1.00 46.25 97 TYR A CA 1
ATOM 781 C C . TYR A 1 97 ? -23.085 -0.388 44.416 1.00 46.25 97 TYR A C 1
ATOM 783 O O . TYR A 1 97 ? -23.204 -1.488 43.885 1.00 46.25 97 TYR A O 1
ATOM 791 N N . ARG A 1 98 ? -23.515 -0.160 45.661 1.00 47.47 98 ARG A N 1
ATOM 792 C CA . ARG A 1 98 ? -24.559 -0.956 46.309 1.00 47.47 98 ARG A CA 1
ATOM 793 C C . ARG A 1 98 ? -25.870 -0.171 46.192 1.00 47.47 98 ARG A C 1
ATOM 795 O O . ARG A 1 98 ? -26.115 0.694 47.030 1.00 47.47 98 ARG A O 1
ATOM 802 N N . PRO A 1 99 ? -26.694 -0.401 45.157 1.00 43.16 99 PRO A N 1
ATOM 803 C CA . PRO A 1 99 ? -28.074 0.045 45.211 1.00 43.16 99 PRO A CA 1
ATOM 804 C C . PRO A 1 99 ? -28.797 -0.794 46.273 1.00 43.16 99 PRO A C 1
ATOM 806 O O . PRO A 1 99 ? -28.863 -2.016 46.172 1.00 43.16 99 PRO A O 1
ATOM 809 N N . GLU A 1 100 ? -29.275 -0.126 47.320 1.00 50.62 100 GLU A N 1
ATOM 810 C CA . GLU A 1 100 ? -30.308 -0.640 48.220 1.00 50.62 100 GLU A CA 1
ATOM 811 C C . GLU A 1 100 ? -31.548 -1.004 47.393 1.00 50.62 100 GLU A C 1
ATOM 813 O O . GLU A 1 100 ? -32.198 -0.111 46.841 1.00 50.62 100 GLU A O 1
ATOM 818 N N . LEU A 1 101 ? -31.831 -2.305 47.296 1.00 42.56 101 LEU A N 1
ATOM 819 C CA . LEU A 1 101 ? -33.166 -2.906 47.203 1.00 42.56 101 LEU A CA 1
ATOM 820 C C . LEU A 1 101 ? -33.073 -4.413 47.467 1.00 42.56 101 LEU A C 1
ATOM 822 O O . LEU A 1 101 ? -32.340 -5.102 46.722 1.00 42.56 101 LEU A O 1
#

Foldseek 3Di:
DVVVCVVVVVVVVCVVVVCVVDPPCVCVVVVVVCVVVVVVCVVPPDDCPPDDPVVVVVVVVVVVVVVVVVVVCVVPPPCVVPCVVDDPPPVVVVVVPPPDD

Secondary structure (DSSP, 8-state):
-HHHHHHHHHHHHHHHHHHHHSTTGGGHHHHHHHHHHHHHHHHH----TT--HHHHHHHHHHHHHHHHHHHHHHH-TTTHHHHTTS-TTSHHHHHTT----